Protein AF-H2J5Y5-F1 (afdb_monomer_lite)

Radius of gyration: 27.23 Å; chains: 1; bounding box: 59×53×71 Å

pLDDT: mean 83.32, std 12.94, range [45.66, 96.44]

Structure (mmCIF, N/CA/C/O backbone):
data_AF-H2J5Y5-F1
#
_entry.id   AF-H2J5Y5-F1
#
loop_
_atom_site.group_PDB
_atom_site.id
_atom_site.type_symbol
_atom_site.label_atom_id
_atom_site.label_alt_id
_atom_site.label_comp_id
_atom_site.label_asym_id
_atom_site.label_entity_id
_atom_site.label_seq_id
_atom_site.pdbx_PDB_ins_code
_atom_site.Cartn_x
_atom_site.Cartn_y
_atom_site.Cartn_z
_atom_site.occupancy
_atom_site.B_iso_or_equiv
_atom_site.auth_seq_id
_atom_site.auth_comp_id
_atom_site.auth_asym_id
_atom_site.auth_atom_id
_atom_site.pdbx_PDB_model_num
ATOM 1 N N . MET A 1 1 ? 33.723 36.949 -42.147 1.00 51.03 1 MET A N 1
ATOM 2 C CA . MET A 1 1 ? 32.439 36.230 -42.361 1.00 51.03 1 MET A CA 1
ATOM 3 C C . MET A 1 1 ? 32.616 34.752 -42.743 1.00 51.03 1 MET A C 1
ATOM 5 O O . MET A 1 1 ? 31.908 33.924 -42.185 1.00 51.03 1 MET A O 1
ATOM 9 N N . LYS A 1 2 ? 33.573 34.383 -43.617 1.00 50.34 2 LYS A N 1
ATOM 10 C CA . LYS A 1 2 ? 33.844 32.973 -43.991 1.00 50.34 2 LYS A CA 1
ATOM 11 C C . LYS A 1 2 ? 34.351 32.076 -42.842 1.00 50.34 2 LYS A C 1
ATOM 13 O O . LYS A 1 2 ? 34.003 30.901 -42.811 1.00 50.34 2 LYS A O 1
ATOM 18 N N . GLU A 1 3 ? 35.111 32.604 -41.880 1.00 56.22 3 GLU A N 1
ATOM 19 C CA . GLU A 1 3 ? 35.617 31.804 -40.744 1.00 56.22 3 GLU A CA 1
ATOM 20 C C . GLU A 1 3 ? 34.525 31.372 -39.756 1.00 56.22 3 GLU A C 1
ATOM 22 O O . GLU A 1 3 ? 34.542 30.238 -39.277 1.00 56.22 3 GLU A O 1
ATOM 27 N N . ASN A 1 4 ? 33.526 32.225 -39.512 1.00 55.94 4 ASN A N 1
ATOM 28 C CA . ASN A 1 4 ? 32.424 31.897 -38.604 1.00 55.94 4 ASN A CA 1
ATOM 29 C C . ASN A 1 4 ? 31.522 30.794 -39.175 1.00 55.94 4 ASN A C 1
ATOM 31 O O . ASN A 1 4 ? 31.123 29.901 -38.437 1.00 55.94 4 ASN A O 1
ATOM 35 N N . LEU A 1 5 ? 31.284 30.774 -40.492 1.00 55.00 5 LEU A N 1
ATOM 36 C CA . LEU A 1 5 ? 30.518 29.710 -41.159 1.00 55.00 5 LEU A CA 1
ATOM 37 C C . LEU A 1 5 ? 31.204 28.338 -41.071 1.00 55.00 5 LEU A C 1
ATOM 39 O O . LEU A 1 5 ? 30.526 27.331 -40.885 1.00 55.00 5 LEU A O 1
ATOM 43 N N . LYS A 1 6 ? 32.541 28.289 -41.142 1.00 58.06 6 LYS A N 1
ATOM 44 C CA . LYS A 1 6 ? 33.313 27.040 -41.030 1.00 58.06 6 LYS A CA 1
ATOM 45 C C . LYS A 1 6 ? 33.291 26.480 -39.602 1.00 58.06 6 LYS A C 1
ATOM 47 O O . LYS A 1 6 ? 33.129 25.274 -39.425 1.00 58.06 6 LYS A O 1
ATOM 52 N N . LYS A 1 7 ? 33.376 27.354 -38.589 1.00 57.28 7 LYS A N 1
ATOM 53 C CA . LYS A 1 7 ? 33.193 26.986 -37.173 1.00 57.28 7 LYS A CA 1
ATOM 54 C C . LYS A 1 7 ? 31.777 26.481 -36.894 1.00 57.28 7 LYS A C 1
ATOM 56 O O . LYS A 1 7 ? 31.624 25.439 -36.265 1.00 57.28 7 LYS A O 1
ATOM 61 N N . ILE A 1 8 ? 30.762 27.162 -37.420 1.00 59.97 8 ILE A N 1
ATOM 62 C CA . ILE A 1 8 ? 29.356 26.769 -37.277 1.00 59.97 8 ILE A CA 1
ATOM 63 C C . ILE A 1 8 ? 29.102 25.393 -37.919 1.00 59.97 8 ILE A C 1
ATOM 65 O O . ILE A 1 8 ? 28.566 24.507 -37.259 1.00 59.97 8 ILE A O 1
ATOM 69 N N . PHE A 1 9 ? 29.578 25.154 -39.148 1.00 59.03 9 PHE A N 1
ATOM 70 C CA . PHE A 1 9 ? 29.484 23.835 -39.795 1.00 59.03 9 PHE A CA 1
ATOM 71 C C . PHE A 1 9 ? 30.232 22.739 -39.022 1.00 59.03 9 PHE A C 1
ATOM 73 O O . PHE A 1 9 ? 29.737 21.620 -38.912 1.00 59.03 9 PHE A O 1
ATOM 80 N N . SER A 1 10 ? 31.396 23.052 -38.441 1.00 68.25 10 SER A N 1
ATOM 81 C CA . SER A 1 10 ? 32.134 22.093 -37.607 1.00 68.25 10 SER A CA 1
ATOM 82 C C . SER A 1 10 ? 31.391 21.734 -36.318 1.00 68.25 10 SER A C 1
ATOM 84 O O . SER A 1 10 ? 31.387 20.570 -35.932 1.00 68.25 10 SER A O 1
ATOM 86 N N . ALA A 1 11 ? 30.706 22.699 -35.696 1.00 74.19 11 ALA A N 1
ATOM 87 C CA . ALA A 1 11 ? 29.915 22.469 -34.493 1.00 74.19 11 ALA A CA 1
ATOM 88 C C . ALA A 1 11 ? 28.683 21.602 -34.789 1.00 74.19 11 ALA A C 1
ATOM 90 O O . ALA A 1 11 ? 28.411 20.667 -34.041 1.00 74.19 11 ALA A O 1
ATOM 91 N N . TYR A 1 12 ? 27.987 21.844 -35.907 1.00 79.56 12 TYR A N 1
ATOM 92 C CA . TYR A 1 12 ? 26.863 21.003 -36.334 1.00 79.56 12 TYR A CA 1
ATOM 93 C C . TYR A 1 12 ? 27.294 19.574 -36.665 1.00 79.56 12 TYR A C 1
ATOM 95 O O . TYR A 1 12 ? 26.651 18.628 -36.220 1.00 79.56 12 TYR A O 1
ATOM 103 N N . ASN A 1 13 ? 28.405 19.404 -37.385 1.00 80.00 13 ASN A N 1
ATOM 104 C CA . ASN A 1 13 ? 28.926 18.078 -37.719 1.00 80.00 13 ASN A CA 1
ATOM 105 C C . ASN A 1 13 ? 29.382 17.311 -36.469 1.00 80.00 13 ASN A C 1
ATOM 107 O O . ASN A 1 13 ? 29.164 16.105 -36.371 1.00 80.00 13 ASN A O 1
ATOM 111 N N . LEU A 1 14 ? 29.974 18.011 -35.498 1.00 83.44 14 LEU A N 1
ATOM 112 C CA . LEU A 1 14 ? 30.375 17.425 -34.223 1.00 83.44 14 LEU A CA 1
ATOM 113 C C . LEU A 1 14 ? 29.154 17.025 -33.386 1.00 83.44 14 LEU A C 1
ATOM 115 O O . LEU A 1 14 ? 29.107 15.911 -32.874 1.00 83.44 14 LEU A O 1
ATOM 119 N N . LEU A 1 15 ? 28.134 17.882 -33.311 1.00 85.75 15 LEU A N 1
ATOM 120 C CA . LEU A 1 15 ? 26.888 17.574 -32.609 1.00 85.75 15 LEU A CA 1
ATOM 121 C C . LEU A 1 15 ? 26.155 16.391 -33.260 1.00 85.75 15 LEU A C 1
ATOM 123 O O . LEU A 1 15 ? 25.689 15.497 -32.561 1.00 85.75 15 LEU A O 1
ATOM 127 N N . PHE A 1 16 ? 26.121 16.336 -34.592 1.00 86.62 16 PHE A N 1
ATOM 128 C CA . PHE A 1 16 ? 25.549 15.222 -35.345 1.00 86.62 16 PHE A CA 1
ATOM 129 C C . PHE A 1 16 ? 26.277 13.901 -35.063 1.00 86.62 16 PHE A C 1
ATOM 131 O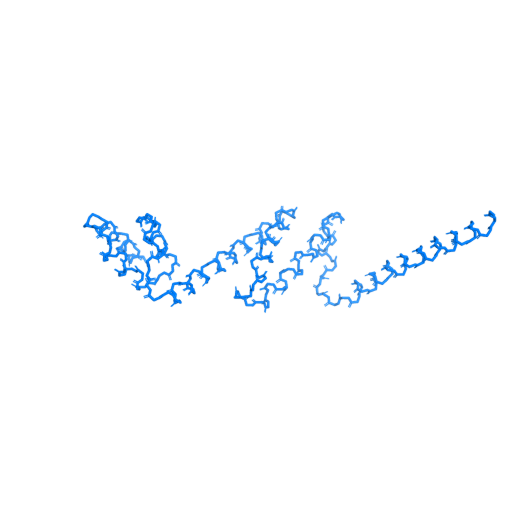 O . PHE A 1 16 ? 25.628 12.892 -34.794 1.00 86.62 16 PHE A O 1
ATOM 138 N N . ALA A 1 17 ? 27.614 13.910 -35.047 1.00 86.94 17 ALA A N 1
ATOM 139 C CA . ALA A 1 17 ? 28.416 12.733 -34.716 1.00 86.94 17 ALA A CA 1
ATOM 140 C C . ALA A 1 17 ? 28.199 12.266 -33.266 1.00 86.94 17 ALA A C 1
ATOM 142 O O . ALA A 1 17 ? 28.088 11.066 -33.020 1.00 86.94 17 ALA A O 1
ATOM 143 N N . VAL A 1 18 ? 28.079 13.200 -32.315 1.00 88.38 18 VAL A N 1
ATOM 144 C CA . VAL A 1 18 ? 27.771 12.888 -30.909 1.00 88.38 18 VAL A CA 1
ATOM 145 C C . VAL A 1 18 ? 26.381 12.267 -30.779 1.00 88.38 18 VAL A C 1
ATOM 147 O O . VAL A 1 18 ? 26.234 11.250 -30.105 1.00 88.38 18 VAL A O 1
ATOM 150 N N . VAL A 1 19 ? 25.369 12.819 -31.455 1.00 91.50 19 VAL A N 1
ATOM 151 C CA . VAL A 1 19 ? 24.006 12.263 -31.451 1.00 91.50 19 VAL A CA 1
ATOM 152 C C . VAL A 1 19 ? 23.983 10.862 -32.067 1.00 91.50 19 VAL A C 1
ATOM 154 O O . VAL A 1 19 ? 23.402 9.954 -31.480 1.00 91.50 19 VAL A O 1
ATOM 157 N N . LEU A 1 20 ? 24.663 10.649 -33.197 1.00 92.38 20 LEU A N 1
ATOM 158 C CA . LEU A 1 20 ? 24.822 9.321 -33.799 1.00 92.38 20 LEU A CA 1
ATOM 159 C C . LEU A 1 20 ? 25.506 8.341 -32.842 1.00 92.38 20 LEU A C 1
ATOM 161 O O . LEU A 1 20 ? 25.029 7.221 -32.673 1.00 92.38 20 LEU A O 1
ATOM 165 N N . GLY A 1 21 ? 26.580 8.772 -32.178 1.00 92.25 21 GLY A N 1
ATOM 166 C CA . GLY A 1 21 ? 27.278 7.978 -31.169 1.00 92.25 21 GLY A CA 1
ATOM 167 C C . GLY A 1 21 ? 26.368 7.584 -30.006 1.00 92.25 21 GLY A C 1
ATOM 168 O O . GLY A 1 21 ? 26.344 6.419 -29.620 1.00 92.25 21 GLY A O 1
ATOM 169 N N . LEU A 1 22 ? 25.561 8.519 -29.497 1.00 89.88 22 LEU A N 1
ATOM 170 C CA . LEU A 1 22 ? 24.577 8.252 -28.445 1.00 89.88 22 LEU A CA 1
ATOM 171 C C . LEU A 1 22 ? 23.495 7.268 -28.908 1.00 89.88 22 LEU A C 1
ATOM 173 O O . LEU A 1 22 ? 23.159 6.354 -28.159 1.00 89.88 22 LEU A O 1
ATOM 177 N N . ILE A 1 23 ? 22.992 7.392 -30.142 1.00 88.62 23 ILE A N 1
ATOM 178 C CA . ILE A 1 23 ? 22.025 6.442 -30.718 1.00 88.62 23 ILE A CA 1
ATOM 179 C C . ILE A 1 23 ? 22.630 5.033 -30.780 1.00 88.62 23 ILE A C 1
ATOM 181 O O . ILE A 1 23 ? 22.008 4.077 -30.318 1.00 88.62 23 ILE A O 1
ATOM 185 N N . PHE A 1 24 ? 23.856 4.894 -31.297 1.00 88.81 24 PHE A N 1
ATOM 186 C CA . PHE A 1 24 ? 24.547 3.602 -31.349 1.00 88.81 24 PHE A CA 1
ATOM 187 C C . PHE A 1 24 ? 24.800 3.021 -29.957 1.00 88.81 24 PHE A C 1
ATOM 189 O O . PHE A 1 24 ? 24.594 1.827 -29.743 1.00 88.81 24 PHE A O 1
ATOM 196 N N . LEU A 1 25 ? 25.200 3.857 -29.000 1.00 85.38 25 LEU A N 1
ATOM 197 C CA . LEU A 1 25 ? 25.451 3.449 -27.623 1.00 85.38 25 LEU A CA 1
ATOM 198 C C . LEU A 1 25 ? 24.169 2.938 -26.950 1.00 85.38 25 LEU A C 1
ATOM 200 O O . LEU A 1 25 ? 24.194 1.878 -26.327 1.00 85.38 25 LEU A O 1
ATOM 204 N N . VAL A 1 26 ? 23.031 3.606 -27.161 1.00 80.06 26 VAL A N 1
ATOM 205 C CA . VAL A 1 26 ? 21.715 3.133 -26.699 1.00 80.06 26 VAL A CA 1
ATOM 206 C C . VAL A 1 26 ? 21.350 1.786 -27.332 1.00 80.06 26 VAL A C 1
ATOM 208 O O . VAL A 1 26 ? 20.903 0.887 -26.622 1.00 80.06 26 VAL A O 1
ATOM 211 N N . ILE A 1 27 ? 21.576 1.604 -28.640 1.00 78.56 27 ILE A N 1
ATOM 212 C CA . ILE A 1 27 ? 21.303 0.332 -29.336 1.00 78.56 27 ILE A CA 1
ATOM 213 C C . ILE A 1 27 ? 22.161 -0.808 -28.768 1.00 78.56 27 ILE A C 1
ATOM 215 O O . ILE A 1 27 ? 21.643 -1.898 -28.525 1.00 78.56 27 ILE A O 1
ATOM 219 N N . ILE A 1 28 ? 23.458 -0.572 -28.539 1.00 77.56 28 ILE A N 1
ATOM 220 C CA . ILE A 1 28 ? 24.388 -1.584 -28.012 1.00 77.56 28 ILE A CA 1
ATOM 221 C C . ILE A 1 28 ? 24.023 -1.967 -26.577 1.00 77.56 28 ILE A C 1
ATOM 223 O O . ILE A 1 28 ? 23.956 -3.157 -26.270 1.00 77.56 28 ILE A O 1
ATOM 227 N N . ILE A 1 29 ? 23.758 -0.981 -25.714 1.00 75.75 29 ILE A N 1
ATOM 228 C CA . ILE A 1 29 ? 23.332 -1.233 -24.331 1.00 75.75 29 ILE A CA 1
ATOM 229 C C . ILE A 1 29 ? 22.037 -2.044 -24.321 1.00 75.75 29 ILE A C 1
ATOM 231 O O . ILE A 1 29 ? 21.950 -3.025 -23.593 1.00 75.75 29 ILE A O 1
ATOM 235 N N . ASN A 1 30 ? 21.065 -1.695 -25.167 1.00 69.38 30 ASN A N 1
ATOM 236 C CA . ASN A 1 30 ? 19.799 -2.421 -25.259 1.00 69.38 30 ASN A CA 1
ATOM 237 C C . ASN A 1 30 ? 19.998 -3.867 -25.756 1.00 69.38 30 ASN A C 1
ATOM 239 O O . ASN A 1 30 ? 19.444 -4.801 -25.188 1.00 69.38 30 ASN A O 1
ATOM 243 N N . LYS A 1 31 ? 20.862 -4.084 -26.757 1.00 66.62 31 LYS A N 1
ATOM 244 C CA . LYS A 1 31 ? 21.160 -5.427 -27.282 1.00 66.62 31 LYS A CA 1
ATOM 245 C C . LYS A 1 31 ? 21.876 -6.328 -26.265 1.00 66.62 31 LYS A C 1
ATOM 247 O O . LYS A 1 31 ? 21.637 -7.531 -26.257 1.00 66.62 31 LYS A O 1
ATOM 252 N N . ASN A 1 32 ? 22.761 -5.759 -25.445 1.00 61.53 32 ASN A N 1
ATOM 253 C CA . ASN A 1 32 ? 23.556 -6.499 -24.458 1.00 61.53 32 ASN A CA 1
ATOM 254 C C . ASN A 1 32 ? 22.921 -6.535 -23.063 1.00 61.53 32 ASN A C 1
ATOM 256 O O . ASN A 1 32 ? 23.438 -7.215 -22.174 1.00 61.53 32 ASN A O 1
ATOM 260 N N . ALA A 1 33 ? 21.819 -5.816 -22.847 1.00 54.81 33 ALA A N 1
ATOM 261 C CA . ALA A 1 33 ? 21.031 -5.945 -21.640 1.00 54.81 33 ALA A CA 1
ATOM 262 C C . ALA A 1 33 ? 20.411 -7.349 -21.626 1.00 54.81 33 ALA A C 1
ATOM 264 O O . ALA A 1 33 ? 19.361 -7.581 -22.223 1.00 54.81 33 ALA A O 1
ATOM 265 N N . ASN A 1 34 ? 21.071 -8.282 -20.926 1.00 45.66 34 ASN A N 1
ATOM 266 C CA . ASN A 1 34 ? 20.559 -9.598 -20.527 1.00 45.66 34 ASN A CA 1
ATOM 267 C C . ASN A 1 34 ? 19.381 -9.436 -19.556 1.00 45.66 34 ASN A C 1
ATOM 269 O O . ASN A 1 34 ? 19.397 -9.868 -18.407 1.00 45.66 34 ASN A O 1
ATOM 273 N N . THR A 1 35 ? 18.343 -8.770 -20.022 1.00 49.25 35 THR A N 1
ATOM 274 C CA . THR A 1 35 ? 17.023 -8.881 -19.450 1.00 49.25 35 THR A CA 1
ATOM 275 C C . THR A 1 35 ? 16.423 -10.116 -20.102 1.00 49.25 35 THR A C 1
ATOM 277 O O . THR A 1 35 ? 16.465 -10.276 -21.321 1.00 49.25 35 THR A O 1
ATOM 280 N N . SER A 1 36 ? 15.873 -11.027 -19.309 1.00 47.22 36 SER A N 1
ATOM 281 C CA . SER A 1 36 ? 15.086 -12.175 -19.777 1.00 47.22 36 SER A CA 1
ATOM 282 C C . SER A 1 36 ? 13.759 -11.743 -20.432 1.00 47.22 36 SER A C 1
ATOM 284 O O . SER A 1 36 ? 12.746 -12.434 -20.342 1.00 47.22 36 SER A O 1
ATOM 286 N N . LEU A 1 37 ? 13.756 -10.580 -21.089 1.00 52.41 37 LEU A N 1
ATOM 287 C CA . LEU A 1 37 ? 12.720 -10.088 -21.966 1.00 52.41 37 LEU A CA 1
ATOM 288 C C . LEU A 1 37 ? 12.688 -11.021 -23.160 1.00 52.41 37 LEU A C 1
ATOM 290 O O . LEU A 1 37 ? 13.505 -10.917 -24.076 1.00 52.41 37 LEU A O 1
ATOM 294 N N . SER A 1 38 ? 11.742 -11.955 -23.164 1.00 51.69 38 SER A N 1
ATOM 295 C CA . SER A 1 38 ? 11.431 -12.642 -24.404 1.00 51.69 38 SER A CA 1
ATOM 296 C C . SER A 1 38 ? 11.044 -11.556 -25.415 1.00 51.69 38 SER A C 1
ATOM 298 O O . SER A 1 38 ? 10.028 -10.876 -25.276 1.00 51.69 38 SER A O 1
ATOM 300 N N . SER A 1 39 ? 11.895 -11.328 -26.416 1.00 55.78 39 SER A N 1
ATOM 301 C CA . SER A 1 39 ? 11.709 -10.302 -27.455 1.00 55.78 39 SER A CA 1
ATOM 302 C C . SER A 1 39 ? 10.345 -10.408 -28.150 1.00 55.78 39 SER A C 1
ATOM 304 O O . SER A 1 39 ? 9.852 -9.443 -28.730 1.00 55.78 39 SER A O 1
ATOM 306 N N . ARG A 1 40 ? 9.711 -11.579 -28.037 1.00 53.84 40 ARG A N 1
ATOM 307 C CA . ARG A 1 40 ? 8.351 -11.883 -28.467 1.00 53.84 40 ARG A CA 1
ATOM 308 C C . ARG A 1 40 ? 7.290 -11.039 -27.745 1.00 53.84 40 ARG A C 1
ATOM 310 O O . ARG A 1 40 ? 6.514 -10.390 -28.426 1.00 53.84 40 ARG A O 1
ATOM 317 N N . GLN A 1 41 ? 7.326 -10.944 -26.414 1.00 59.62 41 GLN A N 1
ATOM 318 C CA . GLN A 1 41 ? 6.302 -10.234 -25.625 1.00 59.62 41 GLN A CA 1
ATOM 319 C C . GLN A 1 41 ? 6.332 -8.710 -25.815 1.00 59.62 41 GLN A C 1
ATOM 321 O O . GLN A 1 41 ? 5.293 -8.060 -25.807 1.00 59.62 41 GLN A O 1
ATOM 326 N N . ILE A 1 42 ? 7.512 -8.119 -26.032 1.00 61.12 42 ILE A N 1
ATOM 327 C CA . ILE A 1 42 ? 7.625 -6.680 -26.342 1.00 61.12 42 ILE A CA 1
ATOM 328 C C . ILE A 1 42 ? 7.068 -6.386 -27.739 1.00 61.12 42 ILE A C 1
ATOM 330 O O . ILE A 1 42 ? 6.495 -5.322 -27.973 1.00 61.12 42 ILE A O 1
ATOM 334 N N . ASN A 1 43 ? 7.252 -7.315 -28.683 1.00 61.41 43 ASN A N 1
ATOM 335 C CA . ASN A 1 43 ? 6.805 -7.124 -30.057 1.00 61.41 43 ASN A CA 1
ATOM 336 C C . ASN A 1 43 ? 5.280 -7.130 -30.202 1.00 61.41 43 ASN A C 1
ATOM 338 O O . ASN A 1 43 ? 4.787 -6.495 -31.137 1.00 61.41 43 ASN A O 1
ATOM 342 N N . ASP A 1 44 ? 4.571 -7.752 -29.259 1.00 71.50 44 ASP A N 1
ATOM 343 C CA . ASP A 1 44 ? 3.107 -7.776 -29.195 1.00 71.50 44 ASP A CA 1
ATOM 344 C C . ASP A 1 44 ? 2.512 -6.396 -28.857 1.00 71.50 44 ASP A C 1
ATOM 346 O O . ASP A 1 44 ? 1.358 -6.116 -29.184 1.00 71.50 44 ASP A O 1
ATOM 350 N N . PHE A 1 45 ? 3.304 -5.488 -28.271 1.00 69.19 45 PHE A N 1
ATOM 351 C CA . PHE A 1 45 ? 2.877 -4.112 -28.033 1.00 69.19 45 PHE A CA 1
ATOM 352 C C . PHE A 1 45 ? 3.110 -3.209 -29.259 1.00 69.19 45 PHE A C 1
ATOM 354 O O . PHE A 1 45 ? 4.182 -3.258 -29.887 1.00 69.19 45 PHE A O 1
ATOM 361 N N . PRO A 1 46 ? 2.161 -2.296 -29.560 1.00 78.88 46 PRO A N 1
ATOM 362 C CA . PRO A 1 46 ? 2.362 -1.208 -30.513 1.00 78.88 46 PRO A CA 1
ATOM 363 C C . PRO A 1 46 ? 3.647 -0.430 -30.212 1.00 78.88 46 PRO A C 1
ATOM 365 O O . PRO A 1 46 ? 3.977 -0.207 -29.047 1.00 78.88 46 PRO A O 1
ATOM 368 N N . TRP A 1 47 ? 4.367 0.018 -31.246 1.00 73.88 47 TRP A N 1
ATOM 369 C CA . TRP A 1 47 ? 5.683 0.664 -31.094 1.00 73.88 47 TRP A CA 1
ATOM 370 C C . TRP A 1 47 ? 5.685 1.819 -30.079 1.00 73.88 47 TRP A C 1
ATOM 372 O O . TRP A 1 47 ? 6.611 1.946 -29.281 1.00 73.88 47 TRP A O 1
ATOM 382 N N . ASN A 1 48 ? 4.611 2.612 -30.051 1.00 78.44 48 ASN A N 1
ATOM 383 C CA . ASN A 1 48 ? 4.428 3.726 -29.119 1.00 78.44 48 ASN A CA 1
ATOM 384 C C . ASN A 1 48 ? 4.220 3.304 -27.648 1.00 78.44 48 ASN A C 1
ATOM 386 O O . ASN A 1 48 ? 4.422 4.130 -26.764 1.00 78.44 48 ASN A O 1
ATOM 390 N N . LYS A 1 49 ? 3.844 2.047 -27.373 1.00 82.38 49 LYS A N 1
ATOM 391 C CA . LYS A 1 49 ? 3.654 1.490 -26.021 1.00 82.38 49 LYS A CA 1
ATOM 392 C C . LYS A 1 49 ? 4.846 0.641 -25.540 1.00 82.38 49 LYS A C 1
ATOM 394 O O . LYS A 1 49 ? 4.946 0.358 -24.350 1.00 82.38 49 LYS A O 1
ATOM 399 N N . ARG A 1 50 ? 5.794 0.279 -26.416 1.00 83.75 50 ARG A N 1
ATOM 400 C CA . ARG A 1 50 ? 6.943 -0.590 -26.068 1.00 83.75 50 ARG A CA 1
ATOM 401 C C . ARG A 1 50 ? 7.863 0.002 -25.003 1.00 83.75 50 ARG A C 1
ATOM 403 O O . ARG A 1 50 ? 8.265 -0.708 -24.089 1.00 83.75 50 ARG A O 1
ATOM 410 N N . SER A 1 51 ? 8.178 1.294 -25.090 1.00 85.00 51 SER A N 1
ATOM 411 C CA . SER A 1 51 ? 9.004 1.979 -24.081 1.00 85.00 51 SER A CA 1
ATOM 412 C C . SER A 1 51 ? 8.331 1.994 -22.705 1.00 85.00 51 SER A C 1
ATOM 414 O O . SER A 1 51 ? 8.985 1.811 -21.681 1.00 85.00 51 SER A O 1
ATOM 416 N N . VAL A 1 52 ? 7.008 2.158 -22.690 1.00 88.69 52 VAL A N 1
ATOM 417 C CA . VAL A 1 52 ? 6.181 2.144 -21.481 1.00 88.69 52 VAL A CA 1
ATOM 418 C C . VAL A 1 52 ? 6.139 0.738 -20.870 1.00 88.69 52 VAL A C 1
ATOM 420 O O . VAL A 1 52 ? 6.298 0.602 -19.660 1.00 88.69 52 VAL A O 1
ATOM 423 N N . TYR A 1 53 ? 6.027 -0.304 -21.698 1.00 88.06 53 TYR A N 1
ATOM 424 C CA . TYR A 1 53 ? 6.088 -1.703 -21.263 1.00 88.06 53 TYR A CA 1
ATOM 425 C C . TYR A 1 53 ? 7.454 -2.092 -20.683 1.00 88.06 53 TYR A C 1
ATOM 427 O O . TYR A 1 53 ? 7.524 -2.689 -19.612 1.00 88.06 53 TYR A O 1
ATOM 435 N N . ILE A 1 54 ? 8.557 -1.681 -21.317 1.00 87.69 54 ILE A N 1
ATOM 436 C CA . ILE A 1 54 ? 9.907 -1.896 -20.765 1.00 87.69 54 ILE A CA 1
ATOM 437 C C . ILE A 1 54 ? 10.015 -1.262 -19.372 1.00 87.69 54 ILE A C 1
ATOM 439 O O . ILE A 1 54 ? 10.459 -1.912 -18.426 1.00 87.69 54 ILE A O 1
ATOM 443 N N . LYS A 1 55 ? 9.516 -0.030 -19.210 1.00 89.81 55 LYS A N 1
ATOM 444 C CA . LYS A 1 55 ? 9.498 0.653 -17.912 1.00 89.81 55 LYS A CA 1
ATOM 445 C C . LYS A 1 55 ? 8.633 -0.070 -16.870 1.00 89.81 55 LYS A C 1
ATOM 447 O O . LYS A 1 55 ? 8.997 -0.095 -15.696 1.00 89.81 55 LYS A O 1
ATOM 452 N N . GLN A 1 56 ? 7.512 -0.672 -17.275 1.00 91.94 56 GLN A N 1
ATOM 453 C CA . GLN A 1 56 ? 6.689 -1.515 -16.399 1.00 91.94 56 GLN A CA 1
ATOM 454 C C . GLN A 1 56 ? 7.505 -2.681 -15.832 1.00 91.94 56 GLN A C 1
ATOM 456 O O . GLN A 1 56 ? 7.486 -2.927 -14.628 1.00 91.94 56 GLN A O 1
ATOM 461 N N . LEU A 1 57 ? 8.256 -3.370 -16.692 1.00 90.00 57 LEU A N 1
ATOM 462 C CA . LEU A 1 57 ? 9.060 -4.528 -16.311 1.00 90.00 57 LEU A CA 1
ATOM 463 C C . LEU A 1 57 ? 10.249 -4.147 -15.428 1.00 90.00 57 LEU A C 1
ATOM 465 O O . LEU A 1 57 ? 10.531 -4.842 -14.452 1.00 90.00 57 LEU A O 1
ATOM 469 N N . GLU A 1 58 ? 10.897 -3.016 -15.706 1.00 89.88 58 GLU A N 1
ATOM 470 C CA . GLU A 1 58 ? 11.920 -2.461 -14.817 1.00 89.88 58 GLU A CA 1
ATOM 471 C C . GLU A 1 58 ? 11.360 -2.176 -13.418 1.00 89.88 58 GLU A C 1
ATOM 473 O O . GLU A 1 58 ? 11.983 -2.536 -12.419 1.00 89.88 58 GLU A O 1
ATOM 478 N N . LEU A 1 59 ? 10.175 -1.560 -13.325 1.00 92.75 59 LEU A N 1
ATOM 479 C CA . LEU A 1 59 ? 9.523 -1.282 -12.042 1.00 92.75 59 LEU A CA 1
ATOM 480 C C . LEU A 1 59 ? 9.138 -2.564 -11.305 1.00 92.75 59 LEU A C 1
ATOM 482 O O . LEU A 1 59 ? 9.388 -2.661 -10.107 1.00 92.75 59 LEU A O 1
ATOM 486 N N . LEU A 1 60 ? 8.587 -3.555 -12.008 1.00 92.44 60 LEU A N 1
ATOM 487 C CA . LEU A 1 60 ? 8.274 -4.864 -11.432 1.00 92.44 60 LEU A CA 1
ATOM 488 C C . LEU A 1 60 ? 9.526 -5.551 -10.882 1.00 92.44 60 LEU A C 1
ATOM 490 O O . LEU A 1 60 ? 9.506 -6.080 -9.772 1.00 92.44 60 LEU A O 1
ATOM 494 N N . SER A 1 61 ? 10.637 -5.493 -11.620 1.00 87.88 61 SER A N 1
ATOM 495 C CA . SER A 1 61 ? 11.912 -6.033 -11.154 1.00 87.88 61 SER A CA 1
ATOM 496 C C . SER A 1 61 ? 12.418 -5.306 -9.907 1.00 87.88 61 SER A C 1
ATOM 498 O O . SER A 1 61 ? 12.880 -5.961 -8.979 1.00 87.88 61 SER A O 1
ATOM 500 N N . LYS A 1 62 ? 12.323 -3.970 -9.852 1.00 89.19 62 LYS A N 1
ATOM 501 C CA . LYS A 1 62 ? 12.726 -3.191 -8.668 1.00 89.19 62 LYS A CA 1
ATOM 502 C C . LYS A 1 62 ? 11.861 -3.524 -7.454 1.00 89.19 62 LYS A C 1
ATOM 504 O O . LYS A 1 62 ? 12.393 -3.806 -6.385 1.00 89.19 62 LYS A O 1
ATOM 509 N N . LEU A 1 63 ? 10.540 -3.552 -7.635 1.00 90.00 63 LEU A N 1
ATOM 510 C CA . LEU A 1 63 ? 9.576 -3.829 -6.568 1.00 90.00 63 LEU A CA 1
ATOM 511 C C . LEU A 1 63 ? 9.703 -5.247 -5.996 1.00 90.00 63 LEU A C 1
ATOM 513 O O . LEU A 1 63 ? 9.370 -5.465 -4.838 1.00 90.00 63 LEU A O 1
ATOM 517 N N . LYS A 1 64 ? 10.238 -6.200 -6.766 1.00 86.25 64 LYS A N 1
ATOM 518 C CA . LYS A 1 64 ? 10.507 -7.564 -6.292 1.00 86.25 64 LYS A CA 1
ATOM 519 C C . LYS A 1 64 ? 11.646 -7.649 -5.266 1.00 86.25 64 LYS A C 1
ATOM 521 O O . LYS A 1 64 ? 11.680 -8.595 -4.484 1.00 86.25 64 LYS A O 1
ATOM 526 N N . HIS A 1 65 ? 12.589 -6.708 -5.293 1.00 79.19 65 HIS A N 1
ATOM 527 C CA . HIS A 1 65 ? 13.818 -6.764 -4.490 1.00 79.19 65 HIS A CA 1
ATOM 528 C C . HIS A 1 65 ? 13.912 -5.678 -3.415 1.00 79.19 65 HIS A C 1
ATOM 530 O O . HIS A 1 65 ? 14.828 -5.714 -2.598 1.00 79.19 65 HIS A O 1
ATOM 536 N N . ILE A 1 66 ? 12.989 -4.719 -3.415 1.00 83.44 66 ILE A N 1
ATOM 537 C CA . ILE A 1 66 ? 12.989 -3.598 -2.480 1.00 83.44 66 ILE A CA 1
ATOM 538 C C . ILE A 1 66 ? 12.143 -3.927 -1.244 1.00 83.44 66 ILE A C 1
ATOM 540 O O . ILE A 1 66 ? 11.090 -4.558 -1.343 1.00 83.44 66 ILE A O 1
ATOM 544 N N . SER A 1 67 ? 12.606 -3.503 -0.069 1.00 83.25 67 SER A N 1
ATOM 545 C CA . SER A 1 67 ? 11.802 -3.580 1.154 1.00 83.25 67 SER A CA 1
ATOM 546 C C . SER A 1 67 ? 10.648 -2.587 1.070 1.00 83.25 67 SER A C 1
ATOM 548 O O . SER A 1 67 ? 10.842 -1.479 0.582 1.00 83.25 67 SER A O 1
ATOM 550 N N . LEU A 1 68 ? 9.475 -2.937 1.607 1.00 80.12 68 LEU A N 1
ATOM 551 C CA . LEU A 1 68 ? 8.339 -2.012 1.691 1.00 80.12 68 LEU A CA 1
ATOM 552 C C . LEU A 1 68 ? 8.637 -0.766 2.540 1.00 80.12 68 LEU A C 1
ATOM 554 O O . LEU A 1 68 ? 7.900 0.202 2.430 1.00 80.12 68 LEU A O 1
ATOM 558 N N . ASN A 1 69 ? 9.705 -0.761 3.338 1.00 75.56 69 ASN A N 1
ATOM 559 C CA . ASN A 1 69 ? 10.088 0.387 4.165 1.00 75.56 69 ASN A CA 1
ATOM 560 C C . ASN A 1 69 ? 11.032 1.371 3.446 1.00 75.56 69 ASN A C 1
ATOM 562 O O . ASN A 1 69 ? 11.459 2.349 4.048 1.00 75.56 69 ASN A O 1
ATOM 566 N N . ASP A 1 70 ? 11.397 1.118 2.185 1.00 86.62 70 ASP A N 1
ATOM 567 C CA . ASP A 1 70 ? 12.206 2.062 1.406 1.00 86.62 70 ASP A CA 1
ATOM 568 C C . ASP A 1 70 ? 11.365 3.283 0.991 1.00 86.62 70 ASP A C 1
ATOM 570 O O . ASP A 1 70 ? 10.235 3.158 0.506 1.00 86.62 70 ASP A O 1
ATOM 574 N N . GLU A 1 71 ? 11.941 4.475 1.147 1.00 83.75 71 GLU A N 1
ATOM 575 C CA . GLU A 1 71 ? 11.307 5.768 0.864 1.00 83.75 71 GLU A CA 1
ATOM 576 C C . GLU A 1 71 ? 10.800 5.883 -0.586 1.00 83.75 71 GLU A C 1
ATOM 578 O O . GLU A 1 71 ? 9.835 6.594 -0.877 1.00 83.75 71 GLU A O 1
ATOM 583 N N . ASN A 1 72 ? 11.414 5.152 -1.520 1.00 88.56 72 ASN A N 1
ATOM 584 C CA . ASN A 1 72 ? 11.077 5.214 -2.939 1.00 88.56 72 ASN A CA 1
ATOM 585 C C . ASN A 1 72 ? 9.958 4.250 -3.352 1.00 88.56 72 ASN A C 1
ATOM 587 O O . ASN A 1 72 ? 9.426 4.374 -4.462 1.00 88.56 72 ASN A O 1
ATOM 591 N N . VAL A 1 73 ? 9.574 3.299 -2.493 1.00 92.31 73 VAL A N 1
ATOM 592 C CA . VAL A 1 73 ? 8.608 2.238 -2.832 1.00 92.31 73 VAL A CA 1
ATOM 593 C C . VAL A 1 73 ? 7.276 2.815 -3.283 1.00 92.31 73 VAL A C 1
ATOM 595 O O . VAL A 1 73 ? 6.768 2.430 -4.337 1.00 92.31 73 VAL A O 1
ATOM 598 N N . LEU A 1 74 ? 6.726 3.779 -2.541 1.00 93.12 74 LEU A N 1
ATOM 599 C CA . LEU A 1 74 ? 5.441 4.390 -2.883 1.00 93.12 74 LEU A CA 1
ATOM 600 C C . LEU A 1 74 ? 5.487 5.079 -4.252 1.00 93.12 74 LEU A C 1
ATOM 602 O O . LEU A 1 74 ? 4.535 4.994 -5.034 1.00 93.12 74 LEU A O 1
ATOM 606 N N . THR A 1 75 ? 6.612 5.720 -4.570 1.00 94.44 75 THR A N 1
ATOM 607 C CA . THR A 1 75 ? 6.843 6.346 -5.874 1.00 94.44 75 THR A CA 1
ATOM 608 C C . THR A 1 75 ? 6.838 5.300 -6.985 1.00 94.44 75 THR A C 1
ATOM 610 O O . THR A 1 75 ? 6.156 5.484 -7.995 1.00 94.44 75 THR A O 1
ATOM 613 N N . TYR A 1 76 ? 7.533 4.176 -6.800 1.00 94.38 76 TYR A N 1
ATOM 614 C CA . TYR A 1 76 ? 7.562 3.089 -7.781 1.00 94.38 76 TYR A CA 1
ATOM 615 C C . TYR A 1 76 ? 6.196 2.425 -7.966 1.00 94.38 76 TYR A C 1
ATOM 617 O O . TYR A 1 76 ? 5.788 2.195 -9.105 1.00 94.38 76 TYR A O 1
ATOM 625 N N . ILE A 1 77 ? 5.450 2.199 -6.882 1.00 95.56 77 ILE A N 1
ATOM 626 C CA . ILE A 1 77 ? 4.084 1.666 -6.934 1.00 95.56 77 ILE A CA 1
ATOM 627 C C . ILE A 1 77 ? 3.165 2.608 -7.720 1.00 95.56 77 ILE A C 1
ATOM 629 O O . ILE A 1 77 ? 2.461 2.174 -8.631 1.00 95.56 77 ILE A O 1
ATOM 633 N N . ASN A 1 78 ? 3.186 3.912 -7.426 1.00 95.81 78 ASN A N 1
ATOM 634 C CA . ASN A 1 78 ? 2.344 4.880 -8.133 1.00 95.81 78 ASN A CA 1
ATOM 635 C C . ASN A 1 78 ? 2.708 4.977 -9.624 1.00 95.81 78 ASN A C 1
ATOM 637 O O . ASN A 1 78 ? 1.816 5.064 -10.470 1.00 95.81 78 ASN A O 1
ATOM 641 N N . GLN A 1 79 ? 3.999 4.908 -9.967 1.00 95.88 79 GLN A N 1
ATOM 642 C CA . GLN A 1 79 ? 4.432 4.833 -11.364 1.00 95.88 79 GLN A CA 1
ATOM 643 C C . GLN A 1 79 ? 3.933 3.553 -12.046 1.00 95.88 79 GLN A C 1
ATOM 645 O O . GLN A 1 79 ? 3.470 3.621 -13.185 1.00 95.88 79 GLN A O 1
ATOM 650 N N . LEU A 1 80 ? 3.969 2.411 -11.354 1.00 96.19 80 LEU A N 1
ATOM 651 C CA . LEU A 1 80 ? 3.478 1.140 -11.882 1.00 96.19 80 LEU A CA 1
ATOM 652 C C . LEU A 1 80 ? 1.964 1.177 -12.134 1.00 96.19 80 LEU A C 1
ATOM 654 O O . LEU A 1 80 ? 1.518 0.704 -13.177 1.00 96.19 80 LEU A O 1
ATOM 658 N N . ILE A 1 81 ? 1.182 1.799 -11.244 1.00 96.44 81 ILE A N 1
ATOM 659 C CA . ILE A 1 81 ? -0.264 2.020 -11.435 1.00 96.44 81 ILE A CA 1
ATOM 660 C C . ILE A 1 81 ? -0.520 2.849 -12.700 1.00 96.44 81 ILE A C 1
ATOM 662 O O . ILE A 1 81 ? -1.345 2.472 -13.532 1.00 96.44 81 ILE A O 1
ATOM 666 N N . LEU A 1 82 ? 0.189 3.971 -12.866 1.00 95.75 82 LEU A N 1
ATOM 667 C CA . LEU A 1 82 ? 0.030 4.853 -14.030 1.00 95.75 82 LEU A CA 1
ATOM 668 C C . LEU A 1 82 ? 0.372 4.136 -15.341 1.00 95.75 82 LEU A C 1
ATOM 670 O O . LEU A 1 82 ? -0.372 4.232 -16.317 1.00 95.75 82 LEU A O 1
ATOM 674 N N . ILE A 1 83 ? 1.482 3.400 -15.350 1.00 93.94 83 ILE A N 1
ATOM 675 C CA . ILE A 1 83 ? 1.940 2.642 -16.514 1.00 93.94 83 ILE A CA 1
ATOM 676 C C . 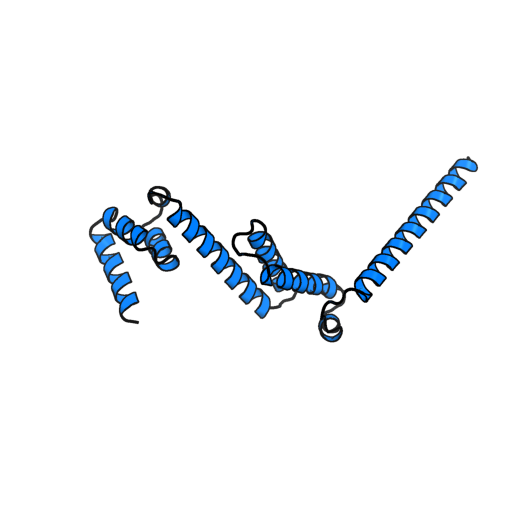ILE A 1 83 ? 0.959 1.518 -16.853 1.00 93.94 83 ILE A C 1
ATOM 678 O O . ILE A 1 83 ? 0.569 1.387 -18.010 1.00 93.94 83 ILE A O 1
ATOM 682 N N . SER A 1 84 ? 0.496 0.763 -15.856 1.00 93.88 84 SER A N 1
ATOM 683 C CA . SER A 1 84 ? -0.436 -0.351 -16.073 1.00 93.88 84 SER A CA 1
ATOM 684 C C . SER A 1 84 ? -1.783 0.134 -16.610 1.00 93.88 84 SER A C 1
ATOM 686 O O . SER A 1 84 ? -2.337 -0.492 -17.507 1.00 93.88 84 SER A O 1
ATOM 688 N N . LYS A 1 85 ? -2.270 1.301 -16.160 1.00 93.00 85 LYS A N 1
ATOM 689 C CA . LYS A 1 85 ? -3.461 1.947 -16.742 1.00 93.00 85 LYS A CA 1
ATOM 690 C C . LYS A 1 85 ? -3.265 2.333 -18.209 1.00 93.00 85 LYS A C 1
ATOM 692 O O . LYS A 1 85 ? -4.164 2.126 -19.010 1.00 93.00 85 LYS A O 1
ATOM 697 N N . ASN A 1 86 ? -2.103 2.882 -18.570 1.00 91.56 86 ASN A N 1
ATOM 698 C CA . ASN A 1 86 ? -1.796 3.267 -19.955 1.00 91.56 86 ASN A CA 1
ATOM 699 C C . ASN A 1 86 ? -1.705 2.047 -20.896 1.00 91.56 86 ASN A C 1
ATOM 701 O O . ASN A 1 86 ? -2.139 2.084 -22.053 1.00 91.56 86 ASN A O 1
ATOM 705 N N . LEU A 1 87 ? -1.139 0.957 -20.382 1.00 89.81 87 LEU A N 1
ATOM 706 C CA . LEU A 1 87 ? -0.988 -0.301 -21.107 1.00 89.81 87 LEU A CA 1
ATOM 707 C C . LEU A 1 87 ? -2.251 -1.167 -21.094 1.00 89.81 87 LEU A C 1
ATOM 709 O O . LEU A 1 87 ? -2.275 -2.158 -21.815 1.00 89.81 87 LEU A O 1
ATOM 713 N N . GLU A 1 88 ? -3.275 -0.784 -20.325 1.00 92.19 88 GLU A N 1
ATOM 714 C CA . GLU A 1 88 ? -4.496 -1.573 -20.094 1.00 92.19 88 G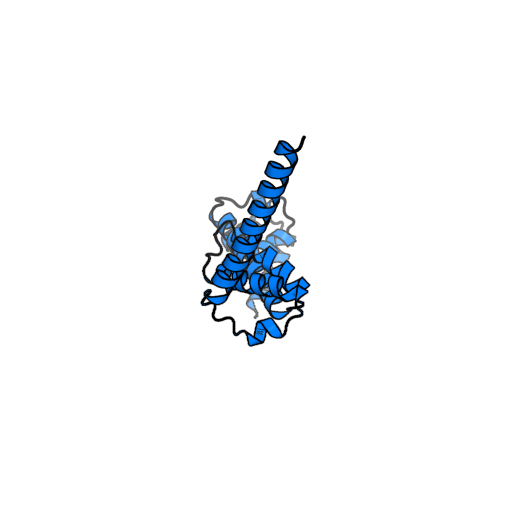LU A CA 1
ATOM 715 C C . GLU A 1 88 ? -4.194 -2.970 -19.506 1.00 92.19 88 GLU A C 1
ATOM 717 O O . GLU A 1 88 ? -4.923 -3.940 -19.708 1.00 92.19 88 GLU A O 1
ATOM 722 N N . ASP A 1 89 ? -3.105 -3.075 -18.739 1.00 90.94 89 ASP A N 1
ATOM 723 C CA . ASP A 1 89 ? -2.694 -4.301 -18.059 1.00 90.94 89 ASP A CA 1
ATOM 724 C C . ASP A 1 89 ? -3.364 -4.398 -16.685 1.00 90.94 89 ASP A C 1
ATOM 726 O O . ASP A 1 89 ? -2.824 -3.978 -15.656 1.00 90.94 89 ASP A O 1
ATOM 730 N N . ASN A 1 90 ? -4.569 -4.966 -16.679 1.00 93.31 90 ASN A N 1
ATOM 731 C CA . ASN A 1 90 ? -5.378 -5.109 -15.471 1.00 93.31 90 ASN A CA 1
ATOM 732 C C . ASN A 1 90 ? -4.712 -5.983 -14.399 1.00 93.31 90 ASN A C 1
ATOM 734 O O . ASN A 1 90 ? -4.873 -5.702 -13.214 1.00 93.31 90 ASN A O 1
ATOM 738 N N . LYS A 1 91 ? -3.935 -7.003 -14.788 1.00 93.44 91 LYS A N 1
ATOM 739 C CA . LYS A 1 91 ? -3.271 -7.898 -13.825 1.00 93.44 91 LYS A CA 1
ATOM 740 C C . LYS A 1 91 ? -2.186 -7.155 -13.059 1.00 93.44 91 LYS A C 1
ATOM 742 O O . LYS A 1 91 ? -2.128 -7.221 -11.833 1.00 93.44 91 LYS A O 1
ATOM 747 N N . THR A 1 92 ? -1.339 -6.420 -13.774 1.00 93.19 92 THR A N 1
ATOM 748 C CA . THR A 1 92 ? -0.296 -5.625 -13.120 1.00 93.19 92 THR A CA 1
ATOM 749 C C . THR A 1 92 ? -0.885 -4.444 -12.355 1.00 93.19 92 THR A C 1
ATOM 751 O O . THR A 1 92 ? -0.361 -4.073 -11.305 1.00 93.19 92 THR A O 1
ATOM 754 N N . LEU A 1 93 ? -2.000 -3.878 -12.826 1.00 95.12 93 LEU A N 1
ATOM 755 C CA . LEU A 1 93 ? -2.723 -2.839 -12.102 1.00 95.12 93 LEU A CA 1
ATOM 756 C C . LEU A 1 93 ? -3.247 -3.347 -10.749 1.00 95.12 93 LEU A C 1
ATOM 758 O O . LEU A 1 93 ? -3.043 -2.681 -9.735 1.00 95.12 93 LEU A O 1
ATOM 762 N N . GLU A 1 94 ? -3.875 -4.522 -10.723 1.00 95.81 94 GLU A N 1
ATOM 763 C CA . GLU A 1 94 ? -4.355 -5.167 -9.496 1.00 95.81 94 GLU A CA 1
ATOM 764 C C . GLU A 1 94 ? -3.201 -5.450 -8.527 1.00 95.81 94 GLU A C 1
ATOM 766 O O . GLU A 1 94 ? -3.253 -5.049 -7.364 1.00 95.81 94 GLU A O 1
ATOM 771 N N . TYR A 1 95 ? -2.106 -6.027 -9.030 1.00 94.44 95 TYR A N 1
ATOM 772 C CA . TYR A 1 95 ? -0.888 -6.247 -8.248 1.00 94.44 95 TYR A CA 1
ATOM 773 C C . TYR A 1 95 ? -0.326 -4.947 -7.648 1.00 94.44 95 TYR A C 1
ATOM 775 O O . TYR A 1 95 ? 0.041 -4.902 -6.473 1.00 94.44 95 TYR A O 1
ATOM 783 N N . ALA A 1 96 ? -0.278 -3.864 -8.426 1.00 95.12 96 ALA A N 1
ATOM 784 C CA . ALA A 1 96 ? 0.222 -2.579 -7.950 1.00 95.12 96 ALA A CA 1
ATOM 785 C C . ALA A 1 96 ? -0.689 -1.964 -6.872 1.00 95.12 96 ALA A C 1
ATOM 787 O O . ALA A 1 96 ? -0.198 -1.334 -5.933 1.00 95.12 96 ALA A O 1
ATOM 788 N N . HIS A 1 97 ? -2.006 -2.162 -6.972 1.00 95.12 97 HIS A N 1
ATOM 789 C CA . HIS A 1 97 ? -2.950 -1.754 -5.934 1.00 95.12 97 HIS A CA 1
ATOM 790 C C . HIS A 1 97 ? -2.781 -2.561 -4.642 1.00 95.12 97 HIS A C 1
ATOM 792 O O . HIS A 1 97 ? -2.731 -1.956 -3.571 1.00 95.12 97 HIS A O 1
ATOM 798 N N . ASP A 1 98 ? -2.618 -3.881 -4.733 1.00 94.12 98 ASP A N 1
ATOM 799 C CA . ASP A 1 98 ? -2.329 -4.738 -3.577 1.00 94.12 98 ASP A CA 1
ATOM 800 C C . ASP A 1 98 ? -1.023 -4.320 -2.878 1.00 94.12 98 ASP A C 1
ATOM 802 O O . ASP A 1 98 ? -0.997 -4.114 -1.663 1.00 94.12 98 ASP A O 1
ATOM 806 N N . LEU A 1 99 ? 0.044 -4.068 -3.646 1.00 93.44 99 LEU A N 1
ATOM 807 C CA . LEU A 1 99 ? 1.292 -3.524 -3.105 1.00 93.44 99 LEU A CA 1
ATOM 808 C C . LEU A 1 99 ? 1.085 -2.187 -2.389 1.00 93.44 99 LEU A C 1
ATOM 810 O O . LEU A 1 99 ? 1.644 -1.977 -1.313 1.00 93.44 99 LEU A O 1
ATOM 814 N N . LYS A 1 100 ? 0.283 -1.283 -2.965 1.00 94.00 100 LYS A N 1
ATOM 815 C CA . LYS A 1 100 ? -0.012 0.016 -2.350 1.00 94.00 100 LYS A CA 1
ATOM 816 C C . LYS A 1 100 ? -0.704 -0.151 -1.003 1.00 94.00 100 LYS A C 1
ATOM 818 O O . LYS A 1 100 ? -0.334 0.522 -0.048 1.00 94.00 100 LYS A O 1
ATOM 823 N N . ILE A 1 101 ? -1.686 -1.047 -0.925 1.00 91.38 101 ILE A N 1
ATOM 824 C CA . ILE A 1 101 ? -2.405 -1.341 0.317 1.00 91.38 101 ILE A CA 1
ATOM 825 C C . ILE A 1 101 ? -1.437 -1.913 1.354 1.00 91.38 101 ILE A C 1
ATOM 827 O O . ILE A 1 101 ? -1.385 -1.410 2.473 1.00 91.38 101 ILE A O 1
ATOM 831 N N . LYS A 1 102 ? -0.613 -2.897 0.977 1.00 90.75 102 LYS A N 1
ATOM 832 C CA . LYS A 1 102 ? 0.394 -3.494 1.869 1.00 90.75 102 LYS A CA 1
ATOM 833 C C . LYS A 1 102 ? 1.385 -2.463 2.408 1.00 90.75 102 LYS A C 1
ATOM 835 O O . LYS A 1 102 ? 1.641 -2.454 3.607 1.00 90.75 102 LYS A O 1
ATOM 840 N N . TYR A 1 103 ? 1.892 -1.582 1.546 1.00 91.62 103 TYR A N 1
ATOM 841 C CA . TYR A 1 103 ? 2.785 -0.489 1.935 1.00 91.62 103 TYR A CA 1
ATOM 842 C C . TYR A 1 103 ? 2.119 0.472 2.931 1.00 91.62 103 TYR A C 1
ATOM 844 O O . TYR A 1 103 ? 2.702 0.815 3.955 1.00 91.62 103 TYR A O 1
ATOM 852 N N . LEU A 1 104 ? 0.883 0.900 2.657 1.00 90.06 104 LEU A N 1
ATOM 853 C CA . LEU A 1 104 ? 0.166 1.816 3.547 1.00 90.06 104 LEU A CA 1
ATOM 854 C C . LEU A 1 104 ? -0.124 1.163 4.903 1.00 90.06 104 LEU A C 1
ATOM 856 O O . LEU A 1 104 ? 0.072 1.793 5.937 1.00 90.06 104 LEU A O 1
ATOM 860 N N . LEU A 1 105 ? -0.530 -0.109 4.909 1.00 88.19 105 LEU A N 1
ATOM 861 C CA . LEU A 1 105 ? -0.769 -0.856 6.142 1.00 88.19 105 LEU A CA 1
ATOM 862 C C . LEU A 1 105 ? 0.505 -1.032 6.970 1.00 88.19 105 LEU A C 1
ATOM 864 O O . LEU A 1 105 ? 0.433 -0.921 8.191 1.00 88.19 105 LEU A O 1
ATOM 868 N N . SER A 1 106 ? 1.658 -1.284 6.341 1.00 88.25 106 SER A N 1
ATOM 869 C CA . SER A 1 106 ? 2.921 -1.402 7.079 1.00 88.25 106 SER A CA 1
ATOM 870 C C . SER A 1 106 ? 3.307 -0.083 7.744 1.00 88.25 106 SER A C 1
ATOM 872 O O . SER A 1 106 ? 3.679 -0.086 8.913 1.00 88.25 106 SER A O 1
ATOM 874 N N . HIS A 1 107 ? 3.132 1.042 7.048 1.00 86.44 107 HIS A N 1
ATOM 875 C CA . HIS A 1 107 ? 3.430 2.366 7.597 1.00 86.44 107 HIS A CA 1
ATOM 876 C C . HIS A 1 107 ? 2.467 2.754 8.717 1.00 86.44 107 HIS A C 1
ATOM 878 O O . HIS A 1 107 ? 2.899 3.271 9.739 1.00 86.44 107 HIS A O 1
ATOM 884 N N . ILE A 1 108 ? 1.172 2.461 8.572 1.00 85.44 108 ILE A N 1
ATOM 885 C CA . ILE A 1 108 ? 0.197 2.682 9.647 1.00 85.44 108 ILE A CA 1
ATOM 886 C C . ILE A 1 108 ? 0.566 1.853 10.881 1.00 85.44 108 ILE A C 1
ATOM 888 O O . ILE A 1 108 ? 0.556 2.379 11.989 1.00 85.44 108 ILE A O 1
ATOM 892 N N . LYS A 1 109 ? 0.916 0.572 10.708 1.00 84.62 109 LYS A N 1
ATOM 893 C CA . LYS A 1 109 ? 1.348 -0.283 11.824 1.00 84.62 109 LYS A CA 1
ATOM 894 C C . LYS A 1 109 ? 2.594 0.259 12.509 1.00 84.62 109 LYS A C 1
ATOM 896 O O . LYS A 1 109 ? 2.609 0.339 13.728 1.00 84.62 109 LYS A O 1
ATOM 901 N N . GLN A 1 110 ? 3.580 0.699 11.735 1.00 84.69 110 GLN A N 1
ATOM 902 C CA . GLN A 1 110 ? 4.786 1.308 12.281 1.00 84.69 110 GLN A CA 1
ATOM 903 C C . GLN A 1 110 ? 4.467 2.577 13.086 1.00 84.69 110 GLN A C 1
ATOM 905 O O . GLN A 1 110 ? 4.943 2.723 14.204 1.00 84.69 110 GLN A O 1
ATOM 910 N N . LEU A 1 111 ? 3.592 3.453 12.578 1.00 83.25 111 LEU A N 1
ATOM 911 C CA . LEU A 1 111 ? 3.149 4.643 13.314 1.00 83.25 111 LEU A CA 1
ATOM 912 C C . LEU A 1 111 ? 2.441 4.284 14.630 1.00 83.25 111 LEU A C 1
ATOM 914 O O . LEU A 1 111 ? 2.663 4.946 15.641 1.00 83.25 111 LEU A O 1
ATOM 918 N N . LEU A 1 112 ? 1.615 3.233 14.631 1.00 83.00 112 LEU A N 1
ATOM 919 C CA . LEU A 1 112 ? 0.944 2.729 15.835 1.00 83.00 112 LEU A CA 1
ATOM 920 C C . LEU A 1 112 ? 1.938 2.120 16.838 1.00 83.00 112 LEU A C 1
ATOM 922 O O . LEU A 1 112 ? 1.757 2.275 18.043 1.00 83.00 112 LEU A O 1
ATOM 926 N N . GLU A 1 113 ? 2.977 1.432 16.365 1.00 81.38 113 GLU A N 1
ATOM 927 C CA . GLU A 1 113 ? 4.037 0.854 17.199 1.00 81.38 113 GLU A CA 1
ATOM 928 C C . GLU A 1 113 ? 4.947 1.916 17.821 1.00 81.38 113 GLU A C 1
ATOM 930 O O . GLU A 1 113 ? 5.239 1.832 19.016 1.00 81.38 113 GLU A O 1
ATOM 935 N N . ASP A 1 114 ? 5.339 2.923 17.040 1.00 79.12 114 ASP A N 1
ATOM 936 C CA . ASP A 1 114 ? 6.204 4.018 17.481 1.00 79.12 114 ASP A CA 1
ATOM 937 C C . ASP A 1 114 ? 5.472 4.984 18.433 1.00 79.12 114 ASP A C 1
ATOM 939 O O . ASP A 1 114 ? 6.091 5.634 19.284 1.00 79.12 114 ASP A O 1
ATOM 943 N N . SER A 1 115 ? 4.142 5.074 18.330 1.00 71.81 115 SER A N 1
ATOM 944 C CA . SER A 1 115 ? 3.330 5.911 19.208 1.00 71.81 115 SER A CA 1
ATOM 945 C C . SER A 1 115 ? 3.146 5.282 20.593 1.00 71.81 115 SER A C 1
ATOM 947 O O . SER A 1 115 ? 2.597 4.191 20.737 1.00 71.81 115 SER A O 1
ATOM 949 N N . LYS A 1 116 ? 3.561 5.996 21.648 1.00 69.75 116 LYS A N 1
ATOM 950 C CA . LYS A 1 116 ? 3.303 5.584 23.043 1.00 69.75 116 LYS A CA 1
ATOM 951 C C . LYS A 1 116 ? 1.839 5.759 23.456 1.00 69.75 116 LYS A C 1
ATOM 953 O O . LYS A 1 116 ? 1.410 5.147 24.430 1.00 69.75 116 LYS A O 1
ATOM 958 N N . ASN A 1 117 ? 1.101 6.607 22.747 1.00 74.06 117 ASN A N 1
ATOM 959 C CA . ASN A 1 117 ? -0.310 6.891 22.961 1.00 74.06 117 ASN A CA 1
ATOM 960 C C . ASN A 1 117 ? -1.023 7.078 21.612 1.00 74.06 117 ASN A C 1
ATOM 962 O O . ASN A 1 117 ? -0.423 7.466 20.613 1.00 74.06 117 ASN A O 1
ATOM 966 N N . TYR A 1 118 ? -2.326 6.816 21.593 1.00 84.88 118 TYR A N 1
ATOM 967 C CA . TYR A 1 118 ? -3.174 6.961 20.408 1.00 84.88 118 TYR A CA 1
ATOM 968 C C . TYR A 1 118 ? -3.865 8.337 20.362 1.00 84.88 118 TYR A C 1
ATOM 970 O O . TYR A 1 118 ? -4.936 8.485 19.792 1.00 84.88 118 TYR A O 1
ATOM 978 N N . GLU A 1 119 ? -3.269 9.376 20.950 1.00 83.00 119 GLU A N 1
ATOM 979 C CA . GLU A 1 119 ? -3.886 10.716 20.997 1.00 83.00 119 GLU A CA 1
ATOM 980 C C . GLU A 1 119 ? -4.058 11.332 19.601 1.00 83.00 119 GLU A C 1
ATOM 982 O O . GLU A 1 119 ? -5.026 12.034 19.336 1.00 83.00 119 GLU A O 1
ATOM 987 N N . TYR A 1 120 ? -3.170 11.010 18.657 1.00 82.38 120 TYR A N 1
ATOM 988 C CA . TYR A 1 120 ? -3.251 11.508 17.278 1.00 82.38 120 TYR A CA 1
ATOM 989 C C . TYR A 1 120 ? -4.469 10.993 16.497 1.00 82.38 120 TYR A C 1
ATOM 991 O O . TYR A 1 120 ? -4.752 11.505 15.416 1.00 82.38 120 TYR A O 1
ATOM 999 N N . ILE A 1 121 ? -5.179 9.981 17.008 1.00 87.50 121 ILE A N 1
ATOM 1000 C CA . ILE A 1 121 ? -6.437 9.523 16.415 1.00 87.50 121 ILE A CA 1
ATOM 1001 C C . ILE A 1 121 ? -7.663 10.079 17.134 1.00 87.50 121 ILE A C 1
ATOM 1003 O O . ILE A 1 121 ? -8.772 9.721 16.749 1.00 87.50 121 ILE A O 1
ATOM 1007 N N . ASP A 1 122 ? -7.521 10.929 18.155 1.00 88.19 122 ASP A N 1
ATOM 1008 C CA . ASP A 1 122 ? -8.671 11.436 18.913 1.00 88.19 122 ASP A CA 1
ATOM 1009 C C . ASP A 1 122 ? -9.653 12.217 18.046 1.00 88.19 122 ASP A C 1
ATOM 1011 O O . ASP A 1 122 ? -10.864 12.030 18.201 1.00 88.19 122 ASP A O 1
ATOM 1015 N N . ASP A 1 123 ? -9.130 12.965 17.075 1.00 90.31 123 ASP A N 1
ATOM 1016 C CA . ASP A 1 123 ? -9.904 13.738 16.102 1.00 90.31 123 ASP A CA 1
ATOM 1017 C C . ASP A 1 123 ? -10.648 12.863 15.076 1.00 90.31 123 ASP A C 1
ATOM 1019 O O . ASP A 1 123 ? -11.523 13.355 14.362 1.00 90.31 123 ASP A O 1
ATOM 1023 N N . LEU A 1 124 ? -10.335 11.564 14.992 1.00 91.62 124 LEU A N 1
ATOM 1024 C CA . LEU A 1 124 ? -11.042 10.642 14.106 1.00 91.62 124 LEU A CA 1
ATOM 1025 C C . LEU A 1 124 ? -12.433 10.305 14.655 1.00 91.62 124 LEU A C 1
ATOM 1027 O O . LEU A 1 124 ? -12.637 10.087 15.856 1.00 91.62 124 LEU A O 1
ATOM 1031 N N . SER A 1 125 ? -13.397 10.164 13.748 1.00 94.06 125 SER A N 1
ATOM 1032 C CA . SER A 1 125 ? -14.715 9.636 14.083 1.00 94.06 125 SER A CA 1
ATOM 1033 C C . SER A 1 125 ? -14.616 8.197 14.596 1.00 94.06 125 SER A C 1
ATOM 1035 O O . SER A 1 125 ? -13.703 7.441 14.254 1.00 94.06 125 SER A O 1
ATOM 1037 N N . PHE A 1 126 ? -15.605 7.767 15.381 1.00 92.38 126 PHE A N 1
ATOM 1038 C CA . PHE A 1 126 ? -15.665 6.396 15.890 1.00 92.38 126 PHE A CA 1
ATOM 1039 C C . PHE A 1 126 ? -15.533 5.337 14.777 1.00 92.38 126 PHE A C 1
ATOM 1041 O O . PHE A 1 126 ? -14.790 4.371 14.922 1.00 92.38 126 PHE A O 1
ATOM 1048 N N . ASN A 1 127 ? -16.196 5.532 13.630 1.00 92.00 127 ASN A N 1
ATOM 1049 C CA . ASN A 1 127 ? -16.114 4.585 12.512 1.00 92.00 127 ASN A CA 1
ATOM 1050 C C . ASN A 1 127 ? -14.701 4.515 11.907 1.00 92.00 127 ASN A C 1
ATOM 1052 O O . ASN A 1 127 ? -14.270 3.437 11.499 1.00 92.00 127 ASN A O 1
ATOM 1056 N N . GLU A 1 128 ? -13.980 5.635 11.844 1.00 92.56 128 GLU A N 1
ATOM 1057 C CA . GLU A 1 128 ? -12.597 5.675 11.353 1.00 92.56 128 GLU A CA 1
ATOM 1058 C C . GLU A 1 128 ? -11.652 4.968 12.323 1.00 92.56 128 GLU A C 1
ATOM 1060 O O . GLU A 1 128 ? -10.843 4.150 11.890 1.00 92.56 128 GLU A O 1
ATOM 1065 N N . LYS A 1 129 ? -11.818 5.194 13.631 1.00 92.06 129 LYS A N 1
ATOM 1066 C CA . LYS A 1 129 ? -11.068 4.491 14.682 1.00 92.06 129 LYS A CA 1
ATOM 1067 C C . LYS A 1 129 ? -11.273 2.976 14.600 1.00 92.06 129 LYS A C 1
ATOM 1069 O O . LYS A 1 129 ? -10.307 2.217 14.574 1.00 92.06 129 LYS A O 1
ATOM 1074 N N . VAL A 1 130 ? -12.526 2.534 14.481 1.00 92.06 130 VAL A N 1
ATOM 1075 C CA . VAL A 1 130 ? -12.864 1.115 14.298 1.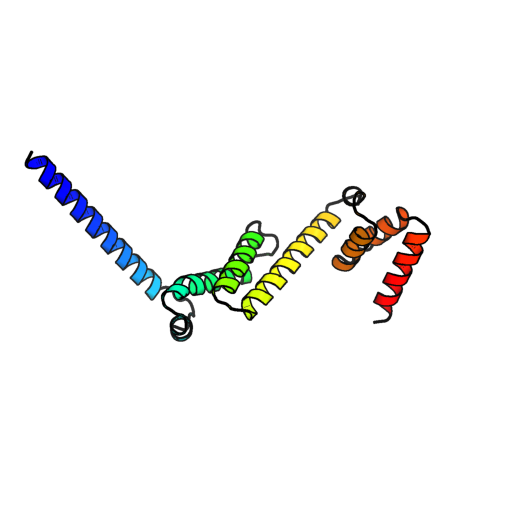00 92.06 130 VAL A CA 1
ATOM 1076 C C . VAL A 1 130 ? -12.253 0.572 13.009 1.00 92.06 130 VAL A C 1
ATOM 1078 O O . VAL A 1 130 ? -11.640 -0.488 13.031 1.00 92.06 130 VAL A O 1
ATOM 1081 N N . SER A 1 131 ? -12.358 1.299 11.896 1.00 89.88 131 SER A N 1
ATOM 1082 C CA . SER A 1 131 ? -11.769 0.873 10.619 1.00 89.88 131 SER A CA 1
ATOM 1083 C C . SER A 1 131 ? -10.253 0.711 10.723 1.00 89.88 131 SER A C 1
ATOM 1085 O O . SER A 1 131 ? -9.707 -0.273 10.228 1.00 89.88 131 SER A O 1
ATOM 1087 N N . LEU A 1 132 ? -9.575 1.631 11.412 1.00 90.06 132 LEU A N 1
ATOM 1088 C CA . LEU A 1 132 ? -8.141 1.552 11.670 1.00 90.06 132 LEU A CA 1
ATOM 1089 C C . LEU A 1 132 ? -7.789 0.281 12.449 1.00 90.06 132 LEU A C 1
ATOM 1091 O O . LEU A 1 132 ? -6.877 -0.439 12.046 1.00 90.06 132 LEU A O 1
ATOM 1095 N N . TYR A 1 133 ? -8.556 -0.034 13.496 1.00 90.81 133 TYR A N 1
ATOM 1096 C CA . TYR A 1 133 ? -8.418 -1.290 14.230 1.00 90.81 133 TYR A CA 1
ATOM 1097 C C . TYR A 1 133 ? -8.640 -2.515 13.335 1.00 90.81 133 TYR A C 1
ATOM 1099 O O . TYR A 1 133 ? -7.832 -3.436 13.362 1.00 90.81 133 TYR A O 1
ATOM 1107 N N . LEU A 1 134 ? -9.680 -2.536 12.498 1.00 90.12 134 LEU A N 1
ATOM 1108 C CA . LEU A 1 134 ? -9.952 -3.677 11.612 1.00 90.12 134 LEU A CA 1
ATOM 1109 C C . LEU A 1 134 ? -8.826 -3.921 10.600 1.00 90.12 134 LEU A C 1
ATOM 1111 O O . LEU A 1 134 ? -8.539 -5.066 10.248 1.00 90.12 134 LEU A O 1
ATOM 1115 N N . LEU A 1 135 ? -8.178 -2.847 10.151 1.00 87.06 135 LEU A N 1
ATOM 1116 C CA . LEU A 1 135 ? -7.059 -2.902 9.217 1.00 87.06 135 LEU A CA 1
ATOM 1117 C C . LEU A 1 135 ? -5.757 -3.358 9.885 1.00 87.06 135 LEU A C 1
ATOM 1119 O O . LEU A 1 135 ? -4.971 -4.087 9.275 1.00 87.06 135 LEU A O 1
ATOM 1123 N N . THR A 1 136 ? -5.501 -2.927 11.120 1.00 86.81 136 THR A N 1
ATOM 1124 C CA . THR A 1 136 ? -4.215 -3.175 11.792 1.00 86.81 136 THR A CA 1
ATOM 1125 C C . THR A 1 136 ? -4.242 -4.398 12.695 1.00 86.81 136 THR A C 1
ATOM 1127 O O . THR A 1 136 ? -3.219 -5.077 12.810 1.00 86.81 136 THR A O 1
ATOM 1130 N N . LYS A 1 137 ? -5.411 -4.698 13.267 1.00 87.69 137 LYS A N 1
ATOM 1131 C CA . LYS A 1 137 ? -5.660 -5.680 14.327 1.00 87.69 137 LYS A CA 1
ATOM 1132 C C . LYS A 1 137 ? -4.799 -5.446 15.577 1.00 87.69 137 LYS A C 1
ATOM 1134 O O . LYS A 1 137 ? -4.404 -6.401 16.234 1.00 87.69 137 LYS A O 1
ATOM 1139 N N . ASP A 1 138 ? -4.487 -4.185 15.891 1.00 87.12 138 ASP A N 1
ATOM 1140 C CA . ASP A 1 138 ? -3.725 -3.819 17.095 1.00 87.12 138 ASP A CA 1
ATOM 1141 C C . ASP A 1 138 ? -4.636 -3.813 18.341 1.00 87.12 138 ASP A C 1
ATOM 1143 O O . ASP A 1 138 ? -5.569 -3.014 18.449 1.00 87.12 138 ASP A O 1
ATOM 1147 N N . GLU A 1 139 ? -4.372 -4.702 19.300 1.00 88.44 139 GLU A N 1
ATOM 1148 C CA . GLU A 1 139 ? -5.148 -4.828 20.544 1.00 88.44 139 GLU A CA 1
ATOM 1149 C C . GLU A 1 139 ? -5.034 -3.599 21.454 1.00 88.44 139 GLU A C 1
ATOM 1151 O O . GLU A 1 139 ? -5.979 -3.246 22.162 1.00 88.44 139 GLU A O 1
ATOM 1156 N N . ARG A 1 140 ? -3.894 -2.905 21.434 1.00 89.50 140 ARG A N 1
ATOM 1157 C CA . ARG A 1 140 ? -3.708 -1.692 22.240 1.00 89.50 140 ARG A CA 1
ATOM 1158 C C . ARG A 1 140 ? -4.616 -0.575 21.717 1.00 89.50 140 ARG A C 1
ATOM 1160 O O . ARG A 1 140 ? -5.225 0.141 22.510 1.00 89.50 140 ARG A O 1
ATOM 1167 N N . LEU A 1 141 ? -4.768 -0.485 20.393 1.00 89.88 141 LEU A N 1
ATOM 1168 C CA . LEU A 1 141 ? -5.710 0.426 19.744 1.00 89.88 141 LEU A CA 1
ATOM 1169 C C . LEU A 1 141 ? -7.162 0.065 20.094 1.00 89.88 141 LEU A C 1
ATOM 1171 O O . LEU A 1 141 ? -7.958 0.953 20.385 1.00 89.88 141 LEU A O 1
ATOM 1175 N N . MET A 1 142 ? -7.506 -1.225 20.124 1.00 91.00 142 MET A N 1
ATOM 1176 C CA . MET A 1 142 ? -8.832 -1.687 20.557 1.00 91.00 142 MET A CA 1
ATOM 1177 C C . MET A 1 142 ? -9.176 -1.182 21.963 1.00 91.00 142 MET A C 1
ATOM 1179 O O . MET A 1 142 ? -10.240 -0.597 22.168 1.00 91.00 142 MET A O 1
ATOM 1183 N N . ASN A 1 143 ? -8.258 -1.367 22.915 1.00 90.75 143 ASN A N 1
ATOM 1184 C CA . ASN A 1 143 ? -8.444 -0.931 24.299 1.00 90.75 143 ASN A CA 1
ATOM 1185 C C . ASN A 1 143 ? -8.608 0.588 24.390 1.00 90.75 143 ASN A C 1
ATOM 1187 O O . ASN A 1 143 ? -9.509 1.067 25.076 1.00 90.75 143 ASN A O 1
ATOM 1191 N N . TYR A 1 144 ? -7.801 1.335 23.635 1.00 91.50 144 TYR A N 1
ATOM 1192 C CA . TYR A 1 144 ? -7.907 2.788 23.562 1.00 91.50 144 TYR A CA 1
ATOM 1193 C C . TYR A 1 144 ? -9.275 3.256 23.056 1.00 91.50 144 TYR A C 1
ATOM 1195 O O . TYR A 1 144 ? -9.898 4.141 23.644 1.00 91.50 144 TYR A O 1
ATOM 1203 N N . ILE A 1 145 ? -9.774 2.633 21.983 1.00 92.50 145 ILE A N 1
ATOM 1204 C CA . ILE A 1 145 ? -11.094 2.942 21.427 1.00 92.50 145 ILE A CA 1
ATOM 1205 C C . ILE A 1 145 ? -12.171 2.692 22.481 1.00 92.50 145 ILE A C 1
ATOM 1207 O O . ILE A 1 145 ? -13.020 3.556 22.683 1.00 92.50 145 ILE A O 1
ATOM 1211 N N . ILE A 1 146 ? -12.131 1.552 23.177 1.00 92.12 146 ILE A N 1
ATOM 1212 C CA . ILE A 1 146 ? -13.112 1.203 24.214 1.00 92.12 146 ILE A CA 1
ATOM 1213 C C . ILE A 1 146 ? -13.077 2.205 25.374 1.00 92.12 146 ILE A C 1
ATOM 1215 O O . ILE A 1 146 ? -14.136 2.629 25.835 1.00 92.12 146 ILE A O 1
ATOM 1219 N N . GLU A 1 147 ? -11.887 2.601 25.829 1.00 92.19 147 GLU A N 1
ATOM 1220 C CA . GLU A 1 147 ? -11.710 3.541 26.941 1.00 92.19 147 GLU A CA 1
ATOM 1221 C C . GLU A 1 147 ? -12.272 4.932 26.619 1.00 92.19 147 GLU A C 1
ATOM 1223 O O . GLU A 1 147 ? -12.925 5.550 27.461 1.00 92.19 147 GLU A O 1
ATOM 1228 N N . LYS A 1 148 ? -12.060 5.415 25.389 1.00 91.94 148 LYS A N 1
ATOM 1229 C CA . LYS A 1 148 ? -12.509 6.744 24.942 1.00 91.94 148 LYS A CA 1
ATOM 1230 C C . LYS A 1 148 ? -13.953 6.783 24.434 1.00 91.94 148 LYS A C 1
ATOM 1232 O O . LYS A 1 148 ? -14.483 7.872 24.224 1.00 91.94 148 LYS A O 1
ATOM 1237 N N . SER A 1 149 ? -14.581 5.629 24.218 1.00 93.62 149 SER A N 1
ATOM 1238 C CA . SER A 1 149 ? -15.936 5.525 23.667 1.00 93.62 149 SER A CA 1
ATOM 1239 C C . SER A 1 149 ? -17.020 5.709 24.728 1.00 93.62 149 SER A C 1
ATOM 1241 O O . SER A 1 149 ? -16.875 5.296 25.881 1.00 93.62 149 SER A O 1
ATOM 1243 N N . ASN A 1 150 ? -18.167 6.256 24.322 1.00 95.12 150 ASN A N 1
ATOM 1244 C CA . ASN A 1 150 ? -19.373 6.238 25.154 1.00 95.12 150 ASN A CA 1
ATOM 1245 C C . ASN A 1 150 ? -20.038 4.840 25.168 1.00 95.12 150 ASN A C 1
ATOM 1247 O O . ASN A 1 150 ? -19.687 3.955 24.390 1.00 95.12 150 ASN A O 1
ATOM 1251 N N . GLU A 1 151 ? -21.027 4.624 26.040 1.00 95.12 151 GLU A N 1
ATOM 1252 C CA . GLU A 1 151 ? -21.694 3.314 26.179 1.00 95.12 151 GLU A CA 1
ATOM 1253 C C . GLU A 1 151 ? -22.346 2.810 24.882 1.00 95.12 151 GLU A C 1
ATOM 1255 O O . GLU A 1 151 ? -22.273 1.623 24.561 1.00 95.12 151 GLU A O 1
ATOM 1260 N N . PHE A 1 152 ? -22.939 3.705 24.089 1.00 94.69 152 PHE A N 1
ATOM 1261 C CA . PHE A 1 152 ? -23.547 3.328 22.813 1.00 94.69 152 PHE A CA 1
ATOM 1262 C C . PHE A 1 152 ? -22.492 2.858 21.798 1.00 94.69 152 PHE A C 1
ATOM 1264 O O . PHE A 1 152 ? -22.677 1.850 21.112 1.00 94.69 152 PHE A O 1
ATOM 1271 N N . GLU A 1 153 ? -21.363 3.558 21.730 1.00 95.19 153 GLU A N 1
ATOM 1272 C CA . GLU A 1 153 ? -20.218 3.207 20.889 1.00 95.19 153 GLU A CA 1
ATOM 1273 C C . GLU A 1 153 ? -19.580 1.877 21.303 1.00 95.19 153 GLU A C 1
ATOM 1275 O O . GLU A 1 153 ? -19.304 1.046 20.437 1.00 95.19 153 GLU A O 1
ATOM 1280 N N . LYS A 1 154 ? -19.435 1.612 22.608 1.00 94.12 154 LYS A N 1
ATOM 1281 C CA . LYS A 1 154 ? -18.938 0.321 23.118 1.00 94.12 154 LYS A CA 1
ATOM 1282 C C . LYS A 1 154 ? -19.819 -0.847 22.679 1.00 94.12 154 LYS A C 1
ATOM 1284 O O . LYS A 1 154 ? -19.305 -1.844 22.176 1.00 94.12 154 LYS A O 1
ATOM 1289 N N . ILE A 1 155 ? -21.143 -0.711 22.800 1.00 93.94 155 ILE A N 1
ATOM 1290 C CA . ILE A 1 155 ? -22.099 -1.733 22.339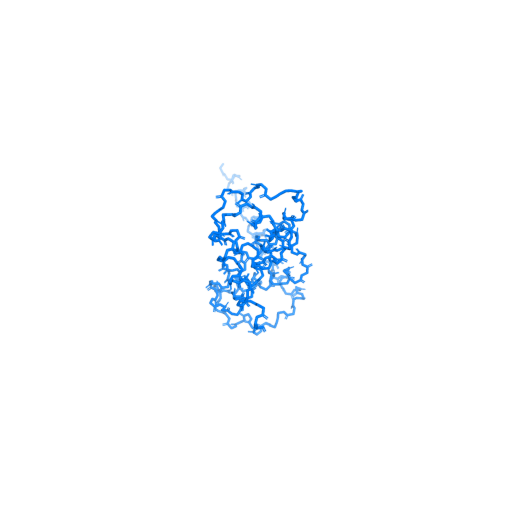 1.00 93.94 155 ILE A CA 1
ATOM 1291 C C . ILE A 1 155 ? -21.952 -1.957 20.831 1.00 93.94 155 ILE A C 1
ATOM 1293 O O . ILE A 1 155 ? -21.923 -3.098 20.365 1.00 93.94 155 ILE A O 1
ATOM 1297 N N . LYS A 1 156 ? -21.845 -0.873 20.055 1.00 92.88 156 LYS A N 1
ATOM 1298 C CA . LYS A 1 156 ? -21.656 -0.959 18.604 1.00 92.88 156 LYS A CA 1
ATOM 1299 C C . LYS A 1 156 ? -20.350 -1.672 18.252 1.00 92.88 156 LYS A C 1
ATOM 1301 O O . LYS A 1 156 ? -20.359 -2.519 17.363 1.00 92.88 156 LYS A O 1
ATOM 1306 N N . PHE A 1 157 ? -19.254 -1.369 18.947 1.00 93.44 157 PHE A N 1
ATOM 1307 C CA . PHE A 1 157 ? -17.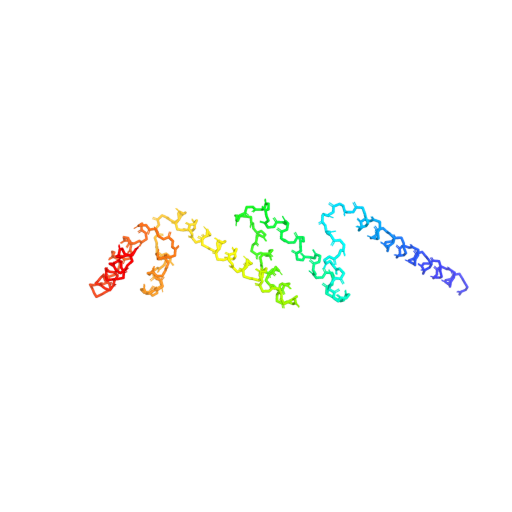968 -2.016 18.705 1.00 93.44 157 PHE A CA 1
ATOM 1308 C C . PHE A 1 157 ? -18.004 -3.504 19.055 1.00 93.44 157 PHE A C 1
ATOM 1310 O O . PHE A 1 157 ? -17.576 -4.324 18.251 1.00 93.44 157 PHE A O 1
ATOM 1317 N N . SER A 1 158 ? -18.600 -3.864 20.195 1.00 89.31 158 SER A N 1
ATOM 1318 C CA . SER A 1 158 ? -18.749 -5.262 20.613 1.00 89.31 158 SER A CA 1
ATOM 1319 C C . SER A 1 158 ? -19.519 -6.094 19.586 1.00 89.31 158 SER A C 1
ATOM 1321 O O . SER A 1 158 ? -19.093 -7.201 19.278 1.00 89.31 158 SER A O 1
ATOM 1323 N N . LYS A 1 159 ? -20.602 -5.556 19.007 1.00 91.31 159 LYS A N 1
ATOM 1324 C CA . LYS A 1 159 ? -21.344 -6.237 17.931 1.00 91.31 159 LYS A CA 1
ATOM 1325 C C . LYS A 1 159 ? -20.505 -6.436 16.670 1.00 91.31 159 LYS A C 1
ATOM 1327 O O . LYS A 1 159 ? -20.643 -7.446 15.993 1.00 91.31 159 LYS A O 1
ATOM 1332 N N . ILE A 1 160 ? -19.652 -5.467 16.332 1.00 90.00 160 ILE A N 1
ATOM 1333 C CA . ILE A 1 160 ? -18.738 -5.590 15.188 1.00 90.00 160 ILE A CA 1
ATOM 1334 C C . ILE A 1 160 ? -17.720 -6.706 15.449 1.00 90.00 160 ILE A C 1
ATOM 1336 O O . ILE A 1 160 ? -17.471 -7.508 14.556 1.00 90.00 160 ILE A O 1
ATOM 1340 N N . LEU A 1 161 ? -17.157 -6.774 16.659 1.00 87.62 161 LEU A N 1
ATOM 1341 C CA . LEU A 1 161 ? -16.202 -7.818 17.040 1.00 87.62 161 LEU A CA 1
ATOM 1342 C C . LEU A 1 161 ? -16.833 -9.214 17.020 1.00 87.62 161 LEU A C 1
ATOM 1344 O O . LEU A 1 161 ? -16.219 -10.131 16.488 1.00 87.62 161 LEU A O 1
ATOM 1348 N N . GLU A 1 162 ? -18.059 -9.354 17.526 1.00 89.62 162 GLU A N 1
ATOM 1349 C CA . GLU A 1 162 ? -18.815 -10.615 17.532 1.00 89.62 162 GLU A CA 1
ATOM 1350 C C . GLU A 1 162 ? -18.961 -11.189 16.113 1.00 89.62 162 GLU A C 1
ATOM 1352 O O . GLU A 1 162 ? -18.534 -12.314 15.852 1.00 89.62 162 GLU A O 1
ATOM 1357 N N . VAL A 1 163 ? -19.418 -10.363 15.162 1.00 88.81 163 VAL A N 1
ATOM 1358 C CA . VAL A 1 163 ? -19.547 -10.740 13.740 1.00 88.81 163 VAL A CA 1
ATOM 1359 C C . VAL A 1 163 ? -18.213 -11.179 13.124 1.00 88.81 163 VAL A C 1
ATOM 1361 O O . VAL A 1 163 ? -18.189 -12.018 12.228 1.00 88.81 163 VAL A O 1
ATOM 1364 N N . LEU A 1 164 ? -17.091 -10.620 13.580 1.00 81.50 164 LEU A N 1
ATOM 1365 C CA . LEU A 1 164 ? -15.762 -10.952 13.059 1.00 81.50 164 LEU A CA 1
ATOM 1366 C C . LEU A 1 164 ? -15.172 -12.230 13.659 1.00 81.50 164 LEU A C 1
ATOM 1368 O O . LEU A 1 164 ? -14.240 -12.774 13.076 1.00 81.50 164 LEU A O 1
ATOM 1372 N N . THR A 1 165 ? -15.671 -12.679 14.812 1.00 77.75 165 THR A N 1
ATOM 1373 C CA . THR A 1 165 ? -15.222 -13.907 15.491 1.00 77.75 165 THR A CA 1
ATOM 1374 C C . THR A 1 165 ? -16.055 -15.143 15.155 1.00 77.75 165 THR A C 1
ATOM 1376 O O . THR A 1 165 ? -15.596 -16.258 15.384 1.00 77.75 165 THR A O 1
ATOM 1379 N N . GLU A 1 166 ? -17.261 -14.970 14.610 1.00 67.88 166 GLU A N 1
ATOM 1380 C CA . GLU A 1 166 ? -18.148 -16.069 14.190 1.00 67.88 166 GLU A CA 1
ATOM 1381 C C . GLU A 1 166 ? -17.812 -16.648 12.793 1.00 67.88 166 GLU A C 1
ATOM 1383 O O . GLU A 1 166 ? -18.507 -17.538 12.291 1.00 67.88 166 GLU A O 1
ATOM 1388 N N . HIS A 1 167 ? -16.728 -16.181 12.166 1.00 48.69 167 HIS A N 1
ATOM 1389 C CA . HIS A 1 167 ? -16.221 -16.618 10.860 1.00 48.69 167 HIS A CA 1
ATOM 1390 C C . HIS A 1 167 ? -14.724 -16.933 10.920 1.00 48.69 167 HIS A C 1
ATOM 1392 O O . HIS A 1 167 ? -14.304 -17.852 10.178 1.00 48.69 167 HIS A O 1
#

Secondary structure (DSSP, 8-state):
-HHHHHHHHHHHHHHHHHHHHHHHHHHHHHHH------HHHHHTS-HHHHHHHHHHHHHHHHHHHS-TTSTTHHHHHHHHHHHHHHHT-HHHHHHHHHHHHHHHHHHHHHHHHH-SS-GGGTTS-HHHHHHHHHHH--HHHHHHHHHHS-HHHHHHHHHHHHHHH--

Organism: Marinitoga piezophila (strain DSM 14283 / JCM 11233 / KA3) (NCBI:txid443254)

Foldseek 3Di:
DVVVVVVVVVVVVVVVVVVVVVVVVVVVCVVPPPDPPPVVVLVVDDPVLSVLVVLLVVLVVVQVPDDLPDPCNLVSLVSNCVSCVVVVPVVSNVVSVVSNLVSVLVVLLVVVVPDPDPVVCVPPDLVVLLVSCVSNVDVVSVVNSCVPDDPVSNVVSVVVVVVVVVD

Sequence (167 aa):
MKENLKKIFSAYNLLFAVVLGLIFLVIIINKNANTSLSSRQINDFPWNKRSVYIKQLELLSKLKHISLNDENVLTYINQLILISKNLEDNKTLEYAHDLKIKYLLSHIKQLLEDSKNYEYIDDLSFNEKVSLYLLTKDERLMNYIIEKSNEFEKIKFSKILEVLTEH